Protein AF-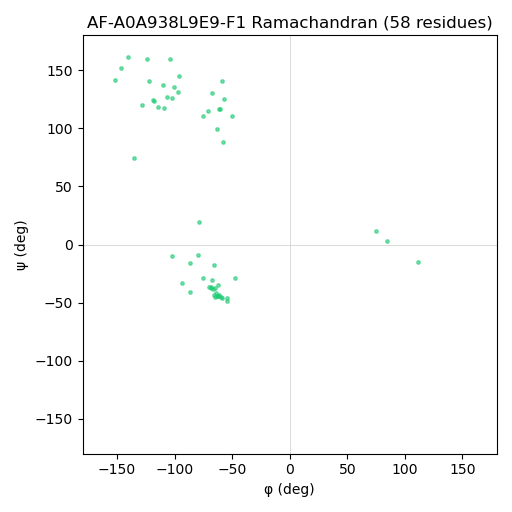A0A938L9E9-F1 (afdb_monomer)

Sequence (60 aa):
MLYQVKFQYGCLIEASSRDEAYSKAIRLLRETPESYVSDVRQAGESKKPVSLMRRLITGQ

Solvent-accessible surface area (backbone atoms only — not comparable to full-atom values): 3617 Å² total; per-residue (Å²): 97,43,28,36,43,30,32,67,88,69,52,72,45,80,22,73,40,70,68,53,35,51,56,53,47,52,53,49,35,70,78,37,71,92,48,50,84,70,46,78,47,51,59,85,64,78,79,70,75,83,47,70,67,54,30,74,72,71,74,100

Structure (mmCIF, N/CA/C/O backbone):
data_AF-A0A938L9E9-F1
#
_entry.id   AF-A0A938L9E9-F1
#
loop_
_atom_site.group_PDB
_atom_site.id
_atom_site.type_symbol
_a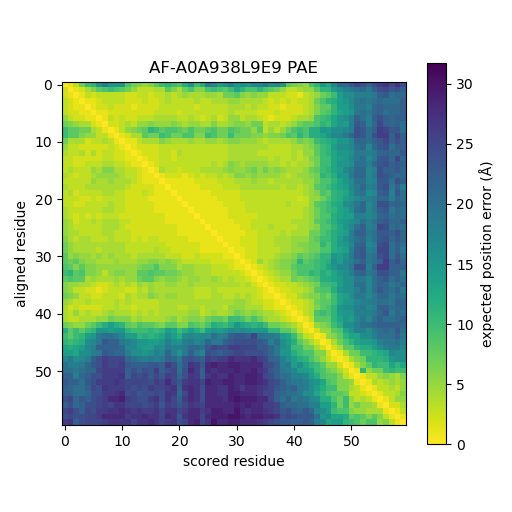tom_site.label_atom_id
_atom_site.label_alt_id
_atom_site.label_comp_id
_atom_site.label_asym_id
_atom_site.label_entity_id
_atom_site.label_seq_id
_atom_site.pdbx_PDB_ins_code
_atom_site.Cartn_x
_atom_site.Cartn_y
_atom_site.Cartn_z
_atom_site.occupancy
_atom_site.B_iso_or_equiv
_atom_site.auth_seq_id
_atom_site.auth_comp_id
_atom_site.auth_asym_id
_atom_site.auth_atom_id
_atom_site.pdbx_PDB_model_num
ATOM 1 N N . MET A 1 1 ? 9.460 3.586 -12.851 1.00 65.50 1 MET A N 1
ATOM 2 C CA . MET A 1 1 ? 8.638 2.543 -12.197 1.00 65.50 1 MET A CA 1
ATOM 3 C C . MET A 1 1 ? 7.662 3.253 -11.284 1.00 65.50 1 MET A C 1
ATOM 5 O O . MET A 1 1 ? 8.112 4.086 -10.517 1.00 65.50 1 MET A O 1
ATOM 9 N N . LEU A 1 2 ? 6.360 2.997 -11.402 1.00 80.00 2 LEU A N 1
ATOM 10 C CA . LEU A 1 2 ? 5.358 3.600 -10.515 1.00 80.00 2 LEU A CA 1
ATOM 11 C C . LEU A 1 2 ? 4.936 2.564 -9.476 1.00 80.00 2 LEU A C 1
ATOM 13 O O . LEU A 1 2 ? 4.553 1.458 -9.839 1.00 80.00 2 LEU A O 1
ATOM 17 N N . TYR A 1 3 ? 5.022 2.908 -8.200 1.00 83.75 3 TYR A N 1
ATOM 18 C CA . TYR A 1 3 ? 4.477 2.128 -7.098 1.00 83.75 3 TYR A CA 1
ATOM 19 C C . TYR A 1 3 ? 3.113 2.695 -6.729 1.00 83.75 3 TYR A C 1
ATOM 21 O O . TYR A 1 3 ? 2.965 3.902 -6.551 1.00 83.75 3 TYR A O 1
ATOM 29 N N . GLN A 1 4 ? 2.129 1.816 -6.611 1.00 86.12 4 GLN A N 1
ATOM 30 C CA . GLN A 1 4 ? 0.776 2.133 -6.191 1.00 86.12 4 GLN A CA 1
ATOM 31 C C . GLN A 1 4 ? 0.475 1.385 -4.896 1.00 86.12 4 GLN A C 1
ATOM 33 O O . GLN A 1 4 ? 0.573 0.161 -4.856 1.00 86.12 4 GLN A O 1
ATOM 38 N N . VAL A 1 5 ? 0.097 2.107 -3.845 1.00 84.50 5 VAL A N 1
ATOM 39 C CA . VAL A 1 5 ? -0.357 1.528 -2.574 1.00 84.50 5 VAL A CA 1
ATOM 40 C C . VAL A 1 5 ? -1.820 1.899 -2.392 1.00 84.50 5 VAL A C 1
ATOM 42 O O . VAL A 1 5 ? -2.161 3.079 -2.326 1.00 84.50 5 VAL A O 1
ATOM 45 N N . LYS A 1 6 ? -2.693 0.896 -2.336 1.00 86.94 6 LYS A N 1
ATOM 46 C CA . LYS A 1 6 ? -4.125 1.063 -2.098 1.00 86.94 6 LYS A CA 1
ATOM 47 C C . LYS A 1 6 ? -4.442 0.742 -0.644 1.00 86.94 6 LYS A C 1
ATOM 49 O O . LYS A 1 6 ? -3.989 -0.266 -0.108 1.00 86.94 6 LYS A O 1
ATOM 54 N N . PHE A 1 7 ? -5.260 1.582 -0.031 1.00 85.62 7 PHE A N 1
ATOM 55 C CA . PHE A 1 7 ? -5.793 1.394 1.314 1.00 85.62 7 PHE A CA 1
ATOM 56 C C . PHE A 1 7 ? -7.252 0.940 1.270 1.00 85.62 7 PHE A C 1
ATOM 58 O O . PHE A 1 7 ? -7.932 1.100 0.252 1.00 85.62 7 PHE A O 1
ATOM 65 N N . GLN A 1 8 ? -7.739 0.345 2.361 1.00 83.69 8 GLN A N 1
ATOM 66 C CA . GLN A 1 8 ? -9.114 -0.163 2.461 1.00 83.69 8 GLN A CA 1
ATOM 67 C C . GLN A 1 8 ? -10.165 0.911 2.131 1.00 83.69 8 GLN A C 1
ATOM 69 O O . GLN A 1 8 ? -11.056 0.660 1.322 1.00 83.69 8 GLN A O 1
ATOM 74 N N . TYR A 1 9 ? -10.027 2.122 2.680 1.00 81.06 9 TYR A N 1
ATOM 75 C CA . TYR A 1 9 ? -10.995 3.215 2.497 1.00 81.06 9 TYR A CA 1
ATOM 76 C C . TYR A 1 9 ? -10.878 3.957 1.156 1.00 81.06 9 TYR A C 1
ATOM 78 O O . TYR A 1 9 ? -11.356 5.077 1.010 1.00 81.06 9 TYR A O 1
ATOM 86 N N . GLY A 1 10 ? -10.237 3.348 0.155 1.00 77.56 10 GLY A N 1
ATOM 87 C CA . GLY A 1 10 ? -10.159 3.908 -1.194 1.00 77.56 10 GLY A CA 1
ATOM 88 C C . GLY A 1 10 ? -9.041 4.928 -1.409 1.00 77.56 10 GLY A C 1
ATOM 89 O O . GLY A 1 10 ? -8.914 5.435 -2.520 1.00 77.56 10 GLY A O 1
ATOM 90 N N . CYS A 1 11 ? -8.191 5.196 -0.413 1.00 81.31 11 CYS A N 1
ATOM 91 C CA . CYS A 1 11 ? -7.003 6.019 -0.630 1.00 81.31 11 CYS A CA 1
ATOM 92 C C . CYS A 1 11 ? -6.012 5.281 -1.540 1.00 81.31 11 CYS A C 1
ATOM 94 O O . CYS A 1 11 ? -5.681 4.114 -1.307 1.00 81.31 11 CYS A O 1
ATOM 96 N N . LEU A 1 12 ? -5.534 5.975 -2.570 1.00 86.12 12 LEU A N 1
ATOM 97 C CA . LEU A 1 12 ? -4.526 5.484 -3.498 1.00 86.12 12 LEU A CA 1
ATOM 98 C C . LEU A 1 12 ? -3.302 6.391 -3.410 1.00 86.12 12 LEU A C 1
ATOM 100 O O . LEU A 1 12 ? -3.405 7.602 -3.584 1.00 86.12 12 LEU A O 1
ATOM 104 N N . ILE A 1 13 ? -2.148 5.796 -3.141 1.00 86.38 13 ILE A N 1
ATOM 105 C CA . ILE A 1 13 ? -0.864 6.486 -3.129 1.0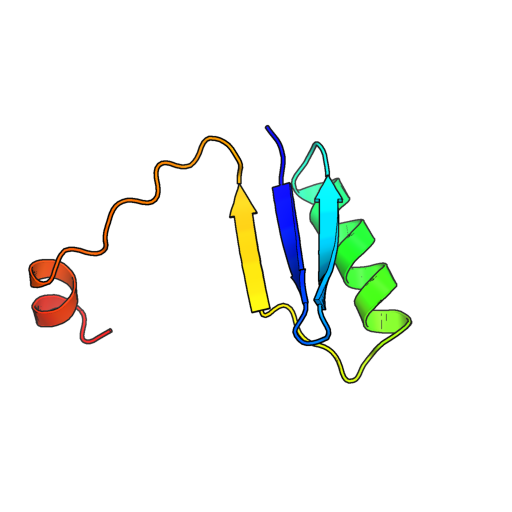0 86.38 13 ILE A CA 1
ATOM 106 C C . ILE A 1 13 ? -0.093 6.070 -4.368 1.00 86.38 13 ILE A C 1
ATOM 108 O O . ILE A 1 13 ? 0.127 4.880 -4.575 1.00 86.38 13 ILE A O 1
ATOM 112 N N . GLU A 1 14 ? 0.371 7.051 -5.136 1.00 87.56 14 GLU A N 1
ATOM 113 C CA . GLU A 1 14 ? 1.295 6.842 -6.246 1.00 87.56 14 GLU A CA 1
ATOM 114 C C . GLU A 1 14 ? 2.676 7.422 -5.912 1.00 87.56 14 GLU A C 1
ATOM 116 O O . GLU A 1 14 ? 2.813 8.505 -5.322 1.00 87.56 14 GLU A O 1
ATOM 121 N N . ALA A 1 15 ? 3.720 6.673 -6.255 1.00 88.56 15 ALA A N 1
ATOM 122 C CA . ALA A 1 15 ? 5.102 7.029 -5.972 1.00 88.56 15 ALA A CA 1
ATOM 123 C C . ALA A 1 15 ? 6.050 6.540 -7.068 1.00 88.56 15 ALA A C 1
ATOM 125 O O . ALA A 1 15 ? 5.802 5.537 -7.736 1.00 88.56 15 ALA A O 1
ATOM 126 N N . SER A 1 16 ? 7.161 7.249 -7.237 1.00 86.88 16 SER A N 1
ATOM 127 C CA . SER A 1 16 ? 8.182 6.957 -8.250 1.00 86.88 16 SER A CA 1
ATOM 128 C C . SER A 1 16 ? 9.233 5.943 -7.780 1.00 86.88 16 SER A C 1
ATOM 130 O O . SER A 1 16 ? 9.958 5.363 -8.590 1.00 86.88 16 SER A O 1
ATOM 132 N N . SER A 1 17 ? 9.301 5.701 -6.468 1.00 86.06 17 SER A N 1
ATOM 133 C CA . SER A 1 17 ? 10.202 4.742 -5.832 1.00 86.06 17 SER A CA 1
ATOM 134 C C . SER A 1 17 ? 9.510 3.996 -4.689 1.00 86.06 17 SER A C 1
ATOM 136 O O . SER A 1 17 ? 8.484 4.435 -4.160 1.00 86.06 17 SER A O 1
ATOM 138 N N . ARG A 1 18 ? 10.084 2.854 -4.296 1.00 83.56 18 ARG A N 1
ATOM 139 C CA . ARG A 1 18 ? 9.586 2.036 -3.183 1.00 83.56 18 ARG A CA 1
ATOM 140 C C . ARG A 1 18 ? 9.629 2.798 -1.857 1.00 83.56 18 ARG A C 1
ATOM 142 O O . ARG A 1 18 ? 8.662 2.750 -1.101 1.00 83.56 18 ARG A O 1
ATOM 149 N N . ASP A 1 19 ? 10.724 3.504 -1.592 1.00 88.38 19 ASP A N 1
ATOM 150 C CA . ASP A 1 19 ? 10.925 4.230 -0.332 1.00 88.38 19 ASP A CA 1
ATOM 151 C C . ASP A 1 19 ? 9.962 5.412 -0.207 1.00 88.38 19 ASP A C 1
ATOM 153 O O . ASP A 1 19 ? 9.420 5.683 0.868 1.00 88.38 19 ASP A O 1
ATOM 157 N N . GLU A 1 20 ? 9.680 6.076 -1.328 1.00 88.44 20 GLU A N 1
ATOM 158 C CA . GLU A 1 20 ? 8.674 7.128 -1.399 1.00 88.44 20 GLU A CA 1
ATOM 159 C C . GLU A 1 20 ? 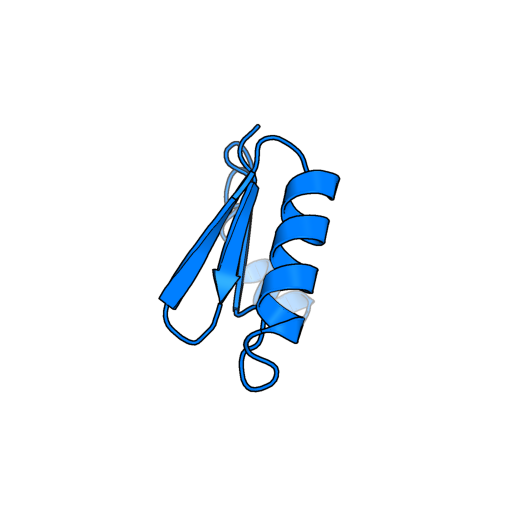7.265 6.564 -1.152 1.00 88.44 20 GLU A C 1
ATOM 161 O O . GLU A 1 20 ? 6.504 7.138 -0.370 1.00 88.44 20 GLU A O 1
ATOM 166 N N . ALA A 1 21 ? 6.930 5.415 -1.754 1.00 88.56 21 ALA A N 1
ATOM 167 C CA . ALA A 1 21 ? 5.654 4.735 -1.526 1.00 88.56 21 ALA A CA 1
ATOM 168 C C . ALA A 1 21 ? 5.467 4.378 -0.046 1.00 88.56 21 ALA A C 1
ATOM 170 O O . ALA A 1 21 ? 4.415 4.645 0.534 1.00 88.56 21 ALA A O 1
ATOM 171 N N . TYR A 1 22 ? 6.509 3.823 0.578 1.00 88.62 22 TYR A N 1
ATOM 172 C CA . TYR A 1 22 ? 6.506 3.438 1.986 1.00 88.62 22 TYR A CA 1
ATOM 173 C C . TYR A 1 22 ? 6.373 4.646 2.919 1.00 88.62 22 TYR A C 1
ATOM 175 O O . TYR A 1 22 ? 5.546 4.641 3.830 1.00 88.62 22 TYR A O 1
ATOM 183 N N . SER A 1 23 ? 7.127 5.716 2.661 1.00 91.94 23 SER A N 1
ATOM 184 C CA . SER A 1 23 ? 7.074 6.942 3.466 1.00 91.94 23 SER A CA 1
ATOM 185 C C . SER A 1 23 ? 5.693 7.598 3.408 1.00 91.94 23 SER A C 1
ATOM 187 O O . SER A 1 23 ? 5.139 7.981 4.441 1.00 91.94 23 SER A O 1
ATOM 189 N N . LYS A 1 24 ? 5.099 7.678 2.209 1.00 89.81 24 LYS A N 1
ATOM 190 C CA . LYS A 1 24 ? 3.733 8.184 2.017 1.00 89.81 24 LYS A CA 1
ATOM 191 C C . LYS A 1 24 ? 2.699 7.282 2.702 1.00 89.81 24 LYS A C 1
ATOM 193 O O . LYS A 1 24 ? 1.802 7.793 3.366 1.00 89.81 24 LYS A O 1
ATOM 198 N N . ALA A 1 25 ? 2.851 5.960 2.603 1.00 88.06 25 ALA A N 1
ATOM 199 C CA . ALA A 1 25 ? 1.963 4.994 3.247 1.00 88.06 25 ALA A CA 1
ATOM 200 C C . ALA A 1 25 ? 1.990 5.089 4.780 1.00 88.06 25 ALA A C 1
ATOM 202 O O . ALA A 1 25 ? 0.931 5.122 5.399 1.00 88.06 25 ALA A O 1
ATOM 203 N N . ILE A 1 26 ? 3.172 5.201 5.400 1.00 89.38 26 ILE A N 1
ATOM 204 C CA . ILE A 1 26 ? 3.291 5.393 6.856 1.00 89.38 26 ILE A CA 1
ATOM 205 C C . ILE A 1 26 ? 2.618 6.685 7.297 1.00 89.38 26 ILE A C 1
ATOM 207 O O . ILE A 1 26 ? 1.937 6.704 8.322 1.00 89.38 26 ILE A O 1
ATOM 211 N N . ARG A 1 27 ? 2.822 7.777 6.554 1.00 90.50 27 ARG A N 1
ATOM 212 C CA . ARG A 1 27 ? 2.200 9.058 6.887 1.00 90.50 27 ARG A CA 1
ATOM 213 C C . ARG A 1 27 ? 0.677 8.939 6.878 1.00 90.50 27 ARG A C 1
ATOM 215 O O . ARG A 1 27 ? 0.041 9.347 7.843 1.00 90.50 27 ARG A O 1
ATOM 222 N N . LEU A 1 28 ? 0.123 8.290 5.855 1.00 86.81 28 LEU A N 1
ATOM 223 C CA . LEU A 1 28 ? -1.316 8.076 5.742 1.00 86.81 28 LEU A CA 1
ATOM 224 C C . LEU A 1 28 ? -1.864 7.145 6.838 1.00 86.81 28 LEU A C 1
ATOM 226 O O . LEU A 1 28 ? -2.933 7.403 7.380 1.00 86.81 28 LEU A O 1
ATOM 230 N N . LEU A 1 29 ? -1.118 6.102 7.219 1.00 86.06 29 LEU A N 1
ATOM 231 C CA . LEU A 1 29 ? -1.472 5.219 8.340 1.00 86.06 29 LEU A CA 1
ATOM 232 C C . LEU A 1 29 ? -1.525 5.963 9.677 1.00 86.06 29 LEU A C 1
ATOM 234 O O . LEU A 1 29 ? -2.354 5.648 10.520 1.00 86.06 29 LEU A O 1
ATOM 238 N N . ARG A 1 30 ? -0.657 6.959 9.885 1.00 88.06 30 ARG A N 1
ATOM 239 C CA . ARG A 1 30 ? -0.704 7.796 11.096 1.00 88.06 30 ARG A CA 1
ATOM 240 C C . ARG A 1 30 ? -1.925 8.709 11.118 1.00 88.06 30 ARG A C 1
ATOM 242 O O . ARG A 1 30 ? -2.473 8.948 12.185 1.00 88.06 30 ARG A O 1
ATOM 249 N N . GLU A 1 31 ? -2.326 9.219 9.958 1.00 86.88 31 GLU A N 1
ATOM 250 C CA . GLU A 1 31 ? -3.516 10.066 9.807 1.00 86.88 31 GLU A CA 1
ATOM 251 C C . GLU A 1 31 ? -4.813 9.242 9.881 1.00 86.88 31 GLU A C 1
ATOM 253 O O . GLU A 1 31 ? -5.838 9.740 10.338 1.00 86.88 31 GLU A O 1
ATOM 258 N N . THR A 1 32 ? -4.764 7.970 9.475 1.00 84.81 32 THR A N 1
ATOM 259 C CA . THR A 1 32 ? -5.910 7.049 9.445 1.00 84.81 32 THR A CA 1
ATOM 260 C C . THR A 1 32 ? -5.532 5.672 10.013 1.00 84.81 32 THR A C 1
ATOM 262 O O . THR A 1 32 ? -5.386 4.705 9.262 1.00 84.81 32 THR A O 1
ATOM 265 N N . PRO A 1 33 ? -5.377 5.544 11.346 1.00 81.69 33 PRO A N 1
ATOM 266 C CA . PRO A 1 33 ? -4.895 4.309 11.979 1.00 81.69 33 PRO A CA 1
ATOM 267 C C . PRO A 1 33 ? -5.854 3.122 11.824 1.00 81.69 33 PRO A C 1
ATOM 269 O O . PRO A 1 33 ? -5.458 1.972 11.979 1.00 81.69 33 PRO A O 1
ATOM 272 N N . GLU A 1 34 ? -7.113 3.398 11.494 1.00 85.19 34 GLU A N 1
ATOM 273 C CA . GLU A 1 34 ? -8.165 2.403 11.270 1.00 85.19 34 GLU A CA 1
ATOM 274 C C . GLU A 1 34 ? -8.086 1.766 9.876 1.00 85.19 34 GLU A C 1
ATOM 276 O O . GLU A 1 34 ? -8.827 0.838 9.558 1.00 85.19 34 GLU A O 1
ATOM 281 N N . SER A 1 35 ? -7.225 2.310 9.014 1.00 85.00 35 SER A N 1
ATOM 282 C CA . SER A 1 35 ? -7.019 1.875 7.640 1.00 85.00 35 SER A CA 1
ATOM 283 C C . SER A 1 35 ? -5.827 0.933 7.562 1.00 85.00 35 SER A C 1
ATOM 285 O O . SER A 1 35 ? -4.820 1.130 8.235 1.00 85.00 35 SER A O 1
ATOM 287 N N . TYR A 1 36 ? -5.893 -0.061 6.680 1.00 82.44 36 TYR A N 1
ATOM 288 C CA . TYR A 1 36 ? -4.754 -0.918 6.363 1.00 82.44 36 TYR A CA 1
ATOM 289 C C . TYR A 1 36 ? -4.454 -0.914 4.864 1.00 82.44 36 TYR A C 1
ATOM 291 O O . TYR A 1 36 ? -5.297 -0.571 4.025 1.00 82.44 36 TYR A O 1
ATOM 299 N N . VAL A 1 37 ? -3.223 -1.305 4.531 1.00 86.44 37 VAL A N 1
ATOM 300 C CA . VAL A 1 37 ? -2.772 -1.470 3.147 1.00 86.44 37 VAL A CA 1
ATOM 301 C C . VAL A 1 37 ? -3.447 -2.704 2.551 1.00 86.44 37 VAL A C 1
ATOM 303 O O . VAL A 1 37 ? -3.204 -3.820 3.001 1.00 86.44 37 VAL A O 1
ATOM 306 N N . SER A 1 38 ? -4.298 -2.501 1.547 1.00 86.19 38 SER A N 1
ATOM 307 C CA . SER A 1 38 ? -5.082 -3.562 0.909 1.00 86.19 38 SER A CA 1
ATOM 308 C C . SER A 1 38 ? -4.413 -4.149 -0.334 1.00 86.19 38 SER A C 1
ATOM 310 O O . SER A 1 38 ? -4.578 -5.334 -0.608 1.00 86.19 38 SER A O 1
ATOM 312 N N . ASP A 1 39 ? -3.663 -3.347 -1.093 1.00 84.38 39 ASP A N 1
ATOM 313 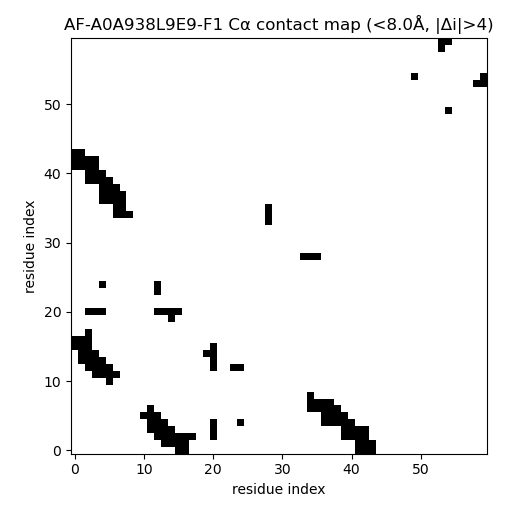C CA . ASP A 1 39 ? -2.974 -3.792 -2.308 1.00 84.38 39 ASP A CA 1
ATOM 314 C C . ASP A 1 39 ? -1.719 -2.941 -2.543 1.00 84.38 39 ASP A C 1
ATOM 316 O O . ASP A 1 39 ? -1.732 -1.727 -2.328 1.00 84.3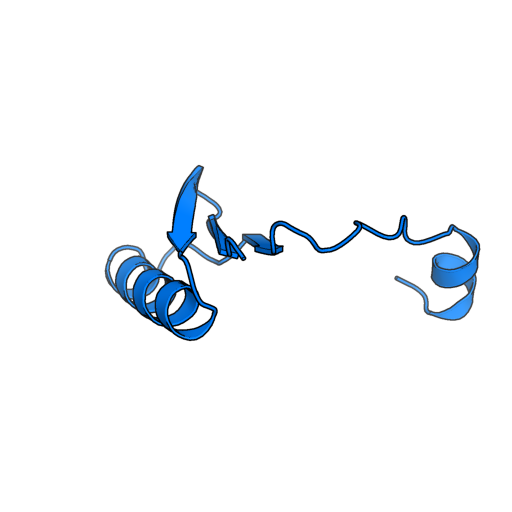8 39 ASP A O 1
ATOM 320 N N . VAL A 1 40 ? -0.637 -3.563 -3.008 1.00 84.19 40 VAL A N 1
ATOM 321 C CA . VAL A 1 40 ? 0.595 -2.878 -3.416 1.00 84.19 40 VAL A CA 1
ATOM 322 C C . VAL A 1 40 ? 0.946 -3.369 -4.808 1.00 84.19 40 VAL A C 1
ATOM 324 O O . VAL A 1 40 ? 1.165 -4.560 -5.017 1.00 84.19 40 VAL A O 1
ATOM 327 N N . ARG A 1 41 ? 0.999 -2.453 -5.772 1.00 83.25 41 ARG A N 1
ATOM 328 C CA . ARG A 1 41 ? 1.297 -2.758 -7.172 1.00 83.25 41 ARG A CA 1
ATOM 329 C C . ARG A 1 41 ? 2.507 -1.983 -7.641 1.00 83.25 41 ARG A C 1
ATOM 331 O O . ARG A 1 41 ? 2.641 -0.797 -7.360 1.00 83.25 41 ARG A O 1
ATOM 338 N N . GLN A 1 42 ? 3.341 -2.633 -8.434 1.00 83.62 42 GLN A N 1
ATOM 339 C CA . GLN A 1 42 ? 4.414 -1.983 -9.163 1.00 83.62 42 GLN A CA 1
ATOM 340 C C . GLN A 1 42 ? 4.065 -1.981 -10.654 1.00 83.62 42 GLN A C 1
ATOM 342 O O . GLN A 1 42 ? 3.926 -3.029 -11.283 1.00 83.62 42 GLN A O 1
ATOM 347 N N . ALA A 1 43 ? 3.905 -0.799 -11.241 1.00 69.38 43 ALA A N 1
ATOM 348 C CA . ALA A 1 43 ? 3.729 -0.643 -12.675 1.00 69.38 43 ALA A CA 1
ATOM 349 C C . ALA A 1 43 ? 4.981 -1.172 -13.392 1.00 69.38 43 ALA A C 1
ATOM 351 O O . ALA A 1 43 ? 6.087 -0.657 -13.198 1.00 69.38 43 ALA A O 1
ATOM 352 N N . GLY A 1 44 ? 4.785 -2.219 -14.196 1.00 65.12 44 GLY A N 1
ATOM 353 C CA . GLY A 1 44 ? 5.848 -2.978 -14.858 1.00 65.12 44 GLY A CA 1
ATOM 354 C C . GLY A 1 44 ? 6.018 -4.406 -14.330 1.00 65.12 44 GLY A C 1
ATOM 355 O O . GLY A 1 44 ? 6.612 -5.226 -15.026 1.00 65.12 44 GLY A O 1
ATOM 356 N N . GLU A 1 45 ? 5.453 -4.754 -13.168 1.00 56.53 45 GLU A N 1
ATOM 357 C CA . GLU A 1 45 ? 5.319 -6.162 -12.792 1.00 56.53 45 GLU A CA 1
AT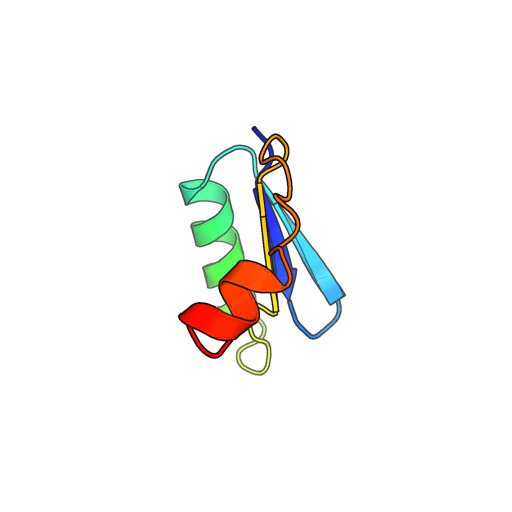OM 358 C C . GLU A 1 45 ? 4.187 -6.792 -13.603 1.00 56.53 45 GLU A C 1
ATOM 360 O O . GLU A 1 45 ? 3.002 -6.504 -13.416 1.00 56.53 45 GLU A O 1
ATOM 365 N N . SER A 1 46 ? 4.561 -7.684 -14.522 1.00 50.84 46 SER A N 1
ATOM 366 C CA . SER A 1 46 ? 3.640 -8.668 -15.082 1.00 50.84 46 SER A CA 1
ATOM 367 C C . SER A 1 46 ? 2.944 -9.355 -13.908 1.00 50.84 46 SER A C 1
ATOM 369 O O . SER A 1 46 ? 3.580 -10.143 -13.201 1.00 50.84 46 SER A O 1
ATOM 371 N N . LYS A 1 47 ? 1.642 -9.102 -13.725 1.00 57.44 47 LYS A N 1
ATOM 372 C CA . LYS A 1 47 ? 0.773 -9.950 -12.907 1.00 57.44 47 LYS A CA 1
ATOM 373 C C . LYS A 1 47 ? 0.837 -11.351 -13.503 1.00 57.44 47 LYS A C 1
ATOM 375 O O . LYS A 1 47 ? 0.056 -11.677 -14.391 1.00 57.44 47 LYS A O 1
ATOM 380 N N . LYS A 1 48 ? 1.799 -12.171 -13.071 1.00 57.25 48 LYS A N 1
ATOM 381 C CA . LYS A 1 48 ? 1.800 -13.587 -13.420 1.00 57.25 48 LYS A CA 1
ATOM 382 C C . LYS A 1 48 ? 0.495 -14.127 -12.841 1.00 57.25 48 LYS A C 1
ATOM 384 O O . LYS A 1 48 ? 0.329 -14.043 -11.622 1.00 57.25 48 LYS A O 1
ATOM 389 N N . PRO A 1 49 ? -0.450 -14.613 -13.663 1.00 52.88 49 PRO A N 1
ATOM 390 C CA . PRO A 1 49 ? -1.621 -15.267 -13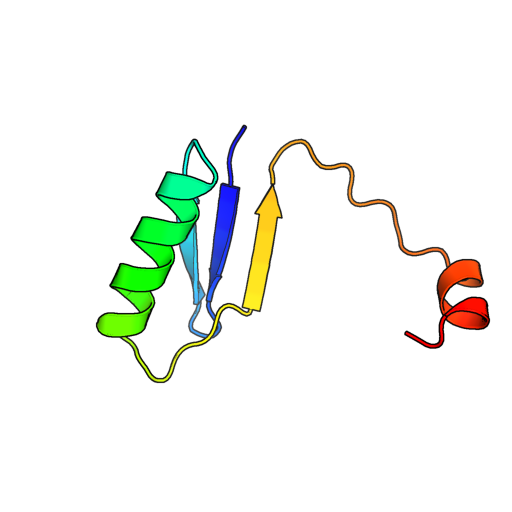.118 1.00 52.88 49 PRO A CA 1
ATOM 391 C C . PRO A 1 49 ? -1.104 -16.416 -12.258 1.00 52.88 49 PRO A C 1
ATOM 393 O O . PRO A 1 49 ? -0.279 -17.216 -12.708 1.00 52.88 49 PRO A O 1
ATOM 396 N N . VAL A 1 50 ? -1.512 -16.449 -10.990 1.00 56.97 50 VAL A N 1
ATOM 397 C CA . VAL A 1 50 ? -1.236 -17.592 -10.124 1.00 56.97 50 VAL A CA 1
ATOM 398 C C . VAL A 1 50 ? -1.965 -18.761 -10.774 1.00 56.97 50 VAL A C 1
ATOM 400 O O . VAL A 1 50 ? -3.188 -18.854 -10.717 1.00 56.97 50 VAL A O 1
ATOM 403 N N . SER A 1 51 ? -1.223 -19.581 -11.519 1.00 54.22 51 SER A N 1
ATOM 404 C CA . SER A 1 51 ? -1.779 -20.749 -12.191 1.00 54.22 51 SER A CA 1
ATOM 405 C C . SER A 1 51 ? -2.405 -21.656 -11.128 1.00 54.22 51 SER A C 1
ATOM 407 O O . SER A 1 51 ? -1.842 -21.821 -10.043 1.00 54.22 51 SER A O 1
ATOM 409 N N . LEU A 1 52 ? -3.561 -22.251 -11.443 1.00 58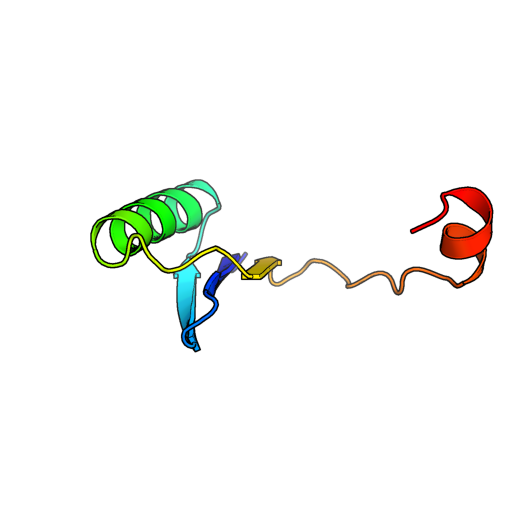.59 52 LEU A N 1
ATOM 410 C CA . LEU A 1 52 ? -4.254 -23.240 -10.603 1.00 58.59 52 LEU A CA 1
ATOM 411 C C . LEU A 1 52 ? -3.309 -24.337 -10.081 1.00 58.59 52 LEU A C 1
ATOM 413 O O . LEU A 1 52 ? -3.498 -24.848 -8.981 1.00 58.59 52 LEU A O 1
ATOM 417 N N . MET A 1 53 ? -2.251 -24.647 -10.835 1.00 53.56 53 MET A N 1
ATOM 418 C CA . MET A 1 53 ? -1.229 -25.611 -10.443 1.00 53.56 53 MET A CA 1
ATOM 419 C C . MET A 1 53 ? -0.436 -25.157 -9.210 1.00 53.56 53 MET A C 1
ATOM 421 O O . MET A 1 53 ? -0.131 -25.966 -8.342 1.00 53.56 53 MET A O 1
ATOM 425 N N . ARG A 1 54 ? -0.140 -23.855 -9.090 1.00 53.09 54 ARG A N 1
ATOM 426 C CA . ARG A 1 54 ? 0.540 -23.298 -7.912 1.00 53.09 54 ARG A CA 1
ATOM 427 C C . ARG A 1 54 ? -0.376 -23.352 -6.687 1.00 53.09 54 ARG A C 1
ATOM 429 O O . ARG A 1 54 ? 0.095 -23.722 -5.622 1.00 53.09 54 ARG A O 1
ATOM 436 N N . ARG A 1 55 ? -1.683 -23.116 -6.882 1.00 57.84 55 ARG A N 1
ATOM 437 C CA . ARG A 1 55 ? -2.737 -23.276 -5.863 1.00 57.84 55 ARG A CA 1
ATOM 438 C C . ARG A 1 55 ? -2.738 -24.669 -5.236 1.00 57.84 55 ARG A C 1
ATOM 440 O O . ARG A 1 55 ? -2.732 -24.812 -4.019 1.00 57.84 55 ARG A O 1
ATOM 447 N N . LEU A 1 56 ? -2.698 -25.690 -6.092 1.00 56.44 56 LEU A N 1
ATOM 448 C CA . LEU A 1 56 ? -2.715 -27.097 -5.687 1.00 56.44 56 LEU A CA 1
ATOM 449 C C . LEU A 1 56 ? -1.440 -27.529 -4.949 1.00 56.44 56 LEU A C 1
ATOM 451 O O . LEU A 1 56 ? -1.512 -28.402 -4.093 1.00 56.44 56 LEU A O 1
ATOM 455 N N . ILE A 1 57 ? -0.288 -26.926 -5.262 1.00 62.66 57 ILE A N 1
ATOM 456 C CA . ILE A 1 57 ? 1.002 -27.287 -4.653 1.00 62.66 57 ILE A CA 1
ATOM 457 C C . ILE A 1 57 ? 1.247 -26.523 -3.344 1.00 62.66 57 ILE A C 1
ATOM 459 O O . ILE A 1 57 ? 1.758 -27.104 -2.392 1.00 62.66 57 ILE A O 1
ATOM 463 N N . THR A 1 58 ? 0.918 -25.227 -3.285 1.00 61.97 58 THR A N 1
ATOM 464 C CA . THR A 1 58 ? 1.254 -24.371 -2.131 1.00 61.97 58 THR A CA 1
ATOM 465 C C . THR A 1 58 ? 0.086 -24.097 -1.183 1.00 61.97 58 THR A C 1
ATOM 467 O O . THR A 1 58 ? 0.317 -23.538 -0.116 1.00 61.97 58 THR A O 1
ATOM 470 N N . GLY A 1 59 ? -1.152 -24.461 -1.539 1.00 49.53 59 GLY A N 1
ATOM 471 C CA . GLY A 1 59 ? -2.325 -24.350 -0.657 1.00 49.53 59 GLY A CA 1
ATOM 472 C C . GLY A 1 59 ? -2.883 -22.933 -0.445 1.00 49.53 59 GLY A C 1
ATOM 473 O O . GLY A 1 59 ? -3.714 -22.747 0.441 1.00 49.53 59 GLY A O 1
ATOM 474 N N . GLN A 1 60 ? -2.447 -21.945 -1.237 1.00 50.88 60 GLN A N 1
ATOM 475 C CA . GLN A 1 60 ? -3.031 -20.590 -1.313 1.00 50.88 60 GLN A CA 1
ATOM 476 C C . GLN A 1 60 ? -3.929 -20.475 -2.535 1.00 50.88 60 GLN A C 1
ATOM 478 O O . GLN A 1 60 ? -3.358 -20.764 -3.600 1.00 50.88 60 GLN A O 1
#

Foldseek 3Di:
DWKWWAKPVGDIDIDPDPVRSVVVQVVVCVVPVVIDTDDIDDVPDDPPPCPVVVCVVVVD

Secondary structure (DSSP, 8-state):
--EEEEETTS-EEEESSHHHHHHHHHHHHHH-TT--EEEEEETT-------HHHHHHH--

Nearest PDB structures (foldseek):
  8fjf-assembly1_A  TM=6.771E-01  e=3.912E+00  synthetic construct
  8amz-assembly1_U  TM=5.288E-01  e=4.438E+00  Spinacia oleracea

pLDDT: mean 76.75, std 13.72, range [49.53, 91.94]

Radius of gyration: 14.25 Å; Cα contacts (8 Å, |Δi|>4): 74; chains: 1; bounding box: 22×37×27 Å

Mean predicted aligned error: 10.51 Å